Protein AF-A0A2T1ACF2-F1 (afdb_monomer)

Organism: Tritonibacter scottomollicae (NCBI:txid483013)

Solvent-accessible surface area (backbone atoms only — not comparable to full-atom values): 3544 Å² total; per-residue (Å²): 121,99,80,51,58,55,78,49,38,21,59,51,34,20,51,53,42,17,50,53,45,34,53,54,35,50,75,70,69,46,87,47,76,62,41,55,55,51,15,48,49,49,5,50,70,51,11,41,59,51,10,51,51,50,43,51,53,52,54,74,71,38,91,84,63,124

Radius of gyration: 14.93 Å; Cα contacts (8 Å, |Δi|>4): 62; chains: 1; bounding box: 36×17×37 Å

Foldseek 3Di:
DVPCQLVVQLVVQLCVQLVVQLVVCVVVVNPDPVSSVVSSVRSNVPSNVVSVVVSVVCLVPDPVND

Structure (mmCIF, N/CA/C/O backbone):
data_AF-A0A2T1ACF2-F1
#
_entry.id   AF-A0A2T1ACF2-F1
#
loop_
_atom_site.group_PDB
_atom_site.id
_atom_site.type_symbol
_atom_site.label_atom_id
_atom_site.label_alt_id
_atom_site.label_comp_id
_atom_site.label_asym_id
_atom_site.label_entity_id
_atom_site.label_seq_id
_atom_site.pdbx_PDB_ins_code
_atom_site.Cartn_x
_atom_site.Cartn_y
_atom_site.Cartn_z
_atom_site.occupancy
_atom_site.B_iso_or_equiv
_atom_site.auth_seq_id
_atom_site.auth_comp_id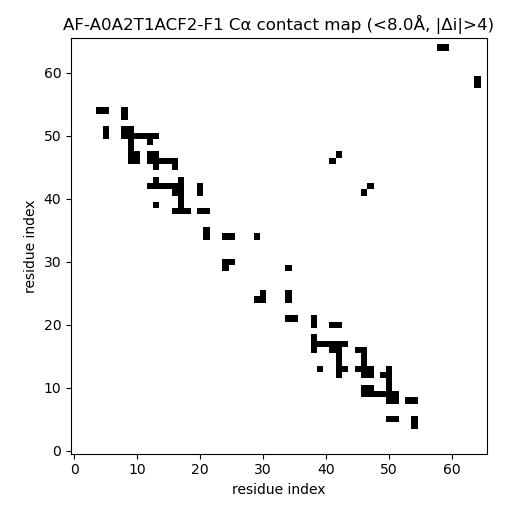
_atom_site.auth_asym_id
_atom_site.auth_atom_id
_atom_site.pdbx_PDB_model_num
ATOM 1 N N . MET A 1 1 ? -7.863 5.746 22.469 1.00 55.66 1 MET A N 1
ATOM 2 C CA . MET A 1 1 ? -8.091 6.802 21.455 1.00 55.66 1 MET A CA 1
ATOM 3 C C . MET A 1 1 ? -9.569 6.797 21.084 1.00 55.66 1 MET A C 1
ATOM 5 O O . MET A 1 1 ? -10.000 5.869 20.413 1.00 55.66 1 MET A O 1
ATOM 9 N N . LYS A 1 2 ? -10.371 7.763 21.552 1.00 53.34 2 LYS A N 1
ATOM 10 C CA . LYS A 1 2 ? -11.785 7.878 21.150 1.00 53.34 2 LYS A CA 1
ATOM 11 C C . LYS A 1 2 ? -11.824 8.305 19.666 1.00 53.34 2 LYS A C 1
ATOM 13 O O . LYS A 1 2 ? -11.726 9.483 19.366 1.00 53.34 2 LYS A O 1
ATOM 18 N N . TYR A 1 3 ? -11.864 7.334 18.749 1.00 61.66 3 TYR A N 1
ATOM 19 C CA . TYR A 1 3 ? -12.127 7.476 17.298 1.00 61.66 3 TYR A CA 1
ATOM 20 C C . TYR A 1 3 ? -10.986 7.866 16.337 1.00 61.66 3 TYR A C 1
ATOM 22 O O . TYR A 1 3 ? -11.243 8.283 15.210 1.00 61.66 3 TYR A O 1
ATOM 30 N N . GLY A 1 4 ? -9.727 7.617 16.708 1.00 67.00 4 GLY A N 1
ATOM 31 C CA . GLY A 1 4 ? -8.569 7.803 15.817 1.00 67.00 4 GLY A CA 1
ATOM 32 C C . GLY A 1 4 ? -8.232 6.621 14.893 1.00 67.00 4 GLY A C 1
ATOM 33 O O . GLY A 1 4 ? -7.296 6.721 14.112 1.00 67.00 4 GLY A O 1
ATOM 34 N N . TRP A 1 5 ? -8.964 5.502 14.952 1.00 75.38 5 TRP A N 1
ATOM 35 C CA . TRP A 1 5 ? -8.601 4.241 14.279 1.00 75.38 5 TRP A CA 1
ATOM 36 C C . TRP A 1 5 ? 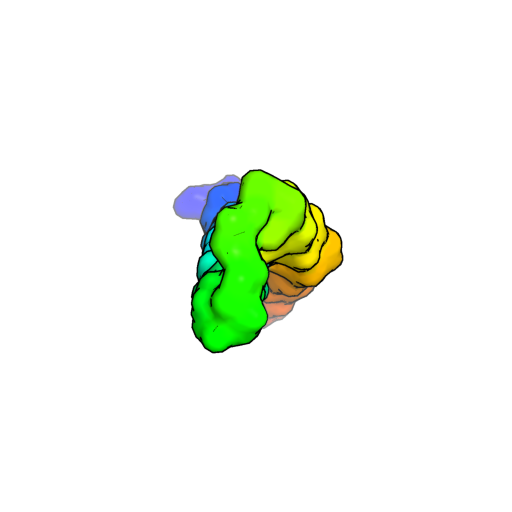-8.371 4.359 12.766 1.00 75.38 5 TRP A C 1
ATOM 38 O O . TRP A 1 5 ? -7.519 3.668 12.216 1.00 75.38 5 TRP A O 1
ATOM 48 N N . ARG A 1 6 ? -9.055 5.297 12.102 1.00 76.00 6 ARG A N 1
ATOM 49 C CA . ARG A 1 6 ? -8.853 5.605 10.675 1.00 76.00 6 ARG A CA 1
ATOM 50 C C . ARG A 1 6 ? -7.419 6.057 10.387 1.00 76.00 6 ARG A C 1
ATOM 52 O O . ARG A 1 6 ? -6.857 5.665 9.374 1.00 76.00 6 ARG A O 1
ATOM 59 N N . PHE A 1 7 ? -6.814 6.821 11.296 1.00 82.19 7 PHE A N 1
ATOM 60 C CA . PHE A 1 7 ? -5.438 7.314 11.180 1.00 82.19 7 PHE A CA 1
ATOM 61 C C . PHE A 1 7 ? -4.382 6.235 11.422 1.00 82.19 7 PHE A C 1
ATOM 63 O O . PHE A 1 7 ? -3.209 6.491 11.192 1.00 82.19 7 PHE A O 1
ATOM 70 N N . VAL A 1 8 ? -4.781 5.041 11.864 1.00 86.81 8 VAL A N 1
ATOM 71 C CA . VAL A 1 8 ? -3.880 3.891 12.003 1.00 86.81 8 VAL A CA 1
ATOM 72 C C . VAL A 1 8 ? -4.131 2.898 10.874 1.00 86.81 8 VAL A C 1
ATOM 74 O O . VAL A 1 8 ? -3.209 2.554 10.142 1.00 86.81 8 VAL A O 1
ATOM 77 N N . PHE A 1 9 ? -5.385 2.483 10.673 1.00 88.94 9 PHE A N 1
ATOM 78 C CA . PHE A 1 9 ? -5.719 1.459 9.683 1.00 88.94 9 PHE A CA 1
ATOM 79 C C . PHE A 1 9 ? -5.466 1.906 8.245 1.00 88.94 9 PHE A C 1
ATOM 81 O O . PHE A 1 9 ? -4.955 1.115 7.460 1.00 88.94 9 PHE A O 1
ATOM 88 N N . ILE A 1 10 ? -5.794 3.152 7.890 1.00 91.00 10 ILE A N 1
ATOM 89 C CA . ILE A 1 10 ? -5.600 3.646 6.520 1.00 91.00 10 ILE A CA 1
ATOM 90 C C . ILE A 1 10 ? -4.115 3.669 6.138 1.00 91.00 10 ILE A C 1
ATOM 92 O O . ILE A 1 10 ? -3.769 2.997 5.167 1.00 91.00 10 ILE A O 1
ATOM 96 N N . PRO A 1 11 ? -3.215 4.367 6.861 1.00 93.69 11 PRO A N 1
ATOM 97 C CA . PRO A 1 11 ? -1.808 4.380 6.475 1.00 93.69 11 PRO A CA 1
ATOM 98 C C . PRO A 1 11 ? -1.172 2.993 6.563 1.00 93.69 11 PRO A C 1
ATOM 100 O O . PRO A 1 11 ? -0.347 2.673 5.714 1.00 93.69 11 PRO A O 1
ATOM 103 N N . LEU A 1 12 ? -1.584 2.145 7.514 1.00 94.56 12 LEU A N 1
ATOM 104 C CA . LEU A 1 12 ? -1.094 0.769 7.593 1.00 94.56 12 LEU A CA 1
ATOM 105 C C . LEU A 1 12 ? -1.442 -0.027 6.327 1.00 94.56 12 LEU A C 1
ATOM 107 O O . LEU A 1 12 ? -0.556 -0.620 5.718 1.00 94.56 12 LEU A O 1
ATOM 111 N N . TRP A 1 13 ? -2.704 0.007 5.889 1.00 96.00 13 TRP A N 1
ATOM 112 C CA . TRP A 1 13 ? -3.127 -0.651 4.650 1.00 96.00 13 TRP A CA 1
ATOM 113 C C . TRP A 1 13 ? -2.392 -0.109 3.427 1.00 96.00 13 TRP A C 1
ATOM 115 O O . TRP A 1 13 ? -1.912 -0.890 2.607 1.00 96.00 13 TRP A O 1
ATOM 125 N N . VAL A 1 14 ? -2.281 1.216 3.311 1.00 96.50 14 VAL A N 1
ATOM 126 C CA . VAL A 1 14 ? -1.573 1.865 2.200 1.00 96.50 14 VAL A CA 1
ATOM 127 C C . VAL A 1 14 ? -0.111 1.421 2.165 1.00 96.50 14 VAL A C 1
ATOM 129 O O . VAL A 1 14 ? 0.368 1.021 1.109 1.00 96.50 14 VAL A O 1
ATOM 132 N N . LEU A 1 15 ? 0.592 1.437 3.301 1.00 96.00 15 LEU A N 1
ATOM 133 C CA . LEU A 1 15 ? 2.002 1.045 3.377 1.00 96.00 15 LEU A CA 1
ATOM 134 C C . LEU A 1 15 ? 2.209 -0.437 3.056 1.00 96.00 15 LEU A C 1
ATOM 136 O O . LEU A 1 15 ? 3.125 -0.763 2.304 1.00 96.00 15 LEU A O 1
ATOM 140 N N . CYS A 1 16 ? 1.354 -1.329 3.564 1.00 97.12 16 CYS A N 1
ATOM 141 C CA . CYS A 1 16 ? 1.446 -2.758 3.263 1.00 97.12 16 CYS A CA 1
ATOM 142 C C . CYS A 1 16 ? 1.223 -3.049 1.773 1.00 97.12 16 CYS A C 1
ATOM 144 O O . CYS A 1 16 ? 1.993 -3.803 1.180 1.00 97.12 16 CYS A O 1
ATOM 146 N N . ILE A 1 17 ? 0.203 -2.443 1.157 1.00 97.44 17 ILE A N 1
ATOM 147 C CA . ILE A 1 17 ? -0.100 -2.664 -0.263 1.00 97.44 17 ILE A CA 1
ATOM 148 C C . ILE A 1 17 ? 0.963 -2.026 -1.161 1.00 97.44 17 ILE A C 1
ATOM 150 O O . ILE A 1 17 ? 1.440 -2.685 -2.082 1.00 97.44 17 ILE A O 1
ATOM 154 N N . SER A 1 18 ? 1.382 -0.789 -0.875 1.00 97.44 18 SER A N 1
ATOM 155 C CA . SER A 1 18 ? 2.485 -0.138 -1.595 1.00 97.44 18 SER A CA 1
ATOM 156 C C . SER A 1 18 ? 3.769 -0.955 -1.494 1.00 97.44 18 SER A C 1
ATOM 158 O O . SER A 1 18 ? 4.441 -1.158 -2.499 1.00 97.44 18 SER A O 1
ATOM 160 N N . GLY A 1 19 ? 4.099 -1.450 -0.296 1.00 96.50 19 GLY A N 1
ATOM 161 C CA . GLY A 1 19 ? 5.275 -2.285 -0.067 1.00 96.50 19 GLY A CA 1
ATOM 162 C C . GLY A 1 19 ? 5.222 -3.579 -0.874 1.00 96.50 19 GLY A C 1
ATOM 163 O O . GLY A 1 19 ? 6.163 -3.880 -1.598 1.00 96.50 19 GLY A O 1
ATOM 164 N N . ALA A 1 20 ? 4.096 -4.296 -0.830 1.00 97.50 20 ALA A N 1
ATOM 165 C CA . ALA A 1 20 ? 3.910 -5.523 -1.601 1.00 97.50 20 ALA A CA 1
ATOM 166 C C . ALA A 1 20 ? 3.994 -5.285 -3.120 1.00 97.50 20 ALA A C 1
ATOM 168 O O . ALA A 1 20 ? 4.673 -6.035 -3.823 1.00 97.50 20 ALA A O 1
ATOM 169 N N . ALA A 1 21 ? 3.349 -4.227 -3.625 1.00 97.12 21 ALA A N 1
ATOM 170 C CA . ALA A 1 21 ? 3.399 -3.861 -5.040 1.00 97.12 21 ALA A CA 1
ATOM 171 C C . ALA A 1 21 ? 4.823 -3.494 -5.477 1.00 97.12 21 ALA A C 1
ATOM 173 O O . ALA A 1 21 ? 5.300 -3.979 -6.501 1.00 97.12 21 ALA A O 1
ATOM 174 N N . LEU A 1 22 ? 5.528 -2.695 -4.671 1.00 97.38 22 LEU A N 1
ATOM 175 C CA . LEU A 1 22 ? 6.906 -2.312 -4.951 1.00 97.38 22 LEU A CA 1
ATOM 176 C C . LEU A 1 22 ? 7.829 -3.533 -4.968 1.00 97.38 22 LEU A C 1
ATOM 178 O O . LEU A 1 22 ? 8.609 -3.687 -5.902 1.00 97.38 22 LEU A O 1
ATOM 182 N N . THR A 1 23 ? 7.716 -4.428 -3.984 1.00 97.50 23 THR A N 1
ATOM 183 C CA . THR A 1 23 ? 8.487 -5.677 -3.963 1.00 97.50 23 THR A CA 1
ATOM 184 C C . THR A 1 23 ? 8.232 -6.505 -5.222 1.00 97.50 23 THR A C 1
ATOM 186 O O . THR A 1 23 ? 9.188 -6.979 -5.829 1.00 97.50 23 THR A O 1
ATOM 189 N N . ALA A 1 24 ? 6.978 -6.627 -5.668 1.00 97.38 24 ALA A N 1
ATOM 190 C CA . ALA A 1 24 ? 6.653 -7.338 -6.903 1.00 97.38 24 ALA A CA 1
ATOM 191 C C . ALA A 1 24 ? 7.294 -6.690 -8.145 1.00 97.38 24 ALA A C 1
ATOM 193 O O . ALA A 1 24 ? 7.838 -7.401 -8.988 1.00 97.38 24 ALA A O 1
ATOM 194 N N . PHE A 1 25 ? 7.287 -5.357 -8.246 1.00 97.19 25 PHE A N 1
ATOM 195 C CA . PHE A 1 25 ? 7.927 -4.646 -9.358 1.00 97.19 25 PHE A CA 1
ATOM 196 C C . PHE A 1 25 ? 9.444 -4.817 -9.377 1.00 97.19 25 PHE A C 1
ATOM 198 O O . PHE A 1 25 ? 10.016 -5.038 -10.441 1.00 97.19 25 PHE A O 1
ATOM 205 N N . LEU A 1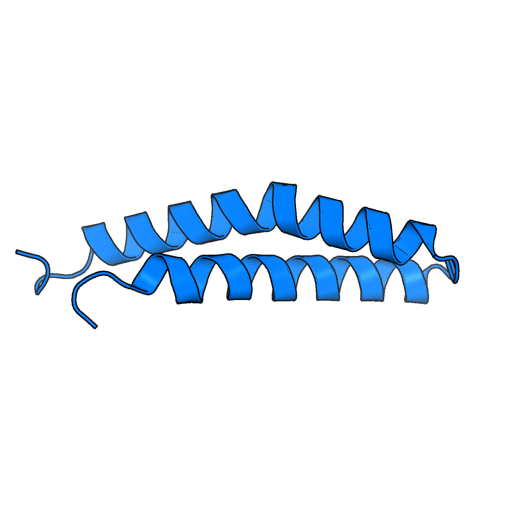 26 ? 10.089 -4.768 -8.211 1.00 95.00 26 LEU A N 1
ATOM 206 C CA . LEU A 1 26 ? 11.535 -4.960 -8.111 1.00 95.00 26 LEU A CA 1
ATOM 207 C C . LEU A 1 26 ? 11.946 -6.403 -8.434 1.00 95.00 26 LEU A C 1
ATOM 209 O O . LEU A 1 26 ? 12.963 -6.606 -9.088 1.00 95.00 26 LEU A O 1
ATOM 213 N N . ILE A 1 27 ? 11.145 -7.399 -8.037 1.00 97.56 27 ILE A N 1
ATOM 214 C CA . ILE A 1 27 ? 11.364 -8.805 -8.425 1.00 97.56 27 ILE A CA 1
ATOM 215 C C . ILE A 1 27 ? 11.217 -8.988 -9.943 1.00 97.56 27 ILE A C 1
ATOM 217 O O . ILE A 1 27 ? 11.916 -9.805 -10.534 1.00 97.56 27 ILE A O 1
ATOM 221 N N . ALA A 1 28 ? 10.339 -8.214 -10.582 1.00 96.38 28 ALA A N 1
ATOM 222 C CA . ALA A 1 28 ? 10.158 -8.201 -12.032 1.00 96.38 28 ALA A CA 1
ATOM 223 C C . ALA A 1 28 ? 11.210 -7.356 -12.786 1.00 96.38 28 ALA A C 1
ATOM 225 O O . ALA A 1 28 ? 10.997 -7.031 -13.952 1.00 96.38 28 ALA A O 1
ATOM 226 N N . ASP A 1 29 ? 12.316 -6.987 -12.129 1.00 94.94 29 ASP A N 1
ATOM 227 C CA . ASP A 1 29 ? 13.423 -6.181 -12.670 1.00 94.94 29 ASP A CA 1
ATOM 228 C C . ASP A 1 29 ? 13.030 -4.755 -13.108 1.00 94.94 29 ASP A C 1
ATOM 230 O O . ASP A 1 29 ? 13.755 -4.062 -13.824 1.00 94.94 29 ASP A O 1
ATOM 234 N N . TRP A 1 30 ? 11.888 -4.244 -12.636 1.00 95.94 30 TRP A N 1
ATOM 235 C CA . TRP A 1 30 ? 11.456 -2.881 -12.939 1.00 95.94 30 TRP A CA 1
ATOM 236 C C . TRP A 1 30 ? 12.076 -1.861 -11.971 1.00 95.94 30 TRP A C 1
ATOM 238 O O . TRP A 1 30 ? 11.408 -1.285 -11.109 1.00 95.94 30 TRP A O 1
ATOM 248 N N . LEU A 1 31 ? 13.379 -1.610 -12.122 1.00 91.50 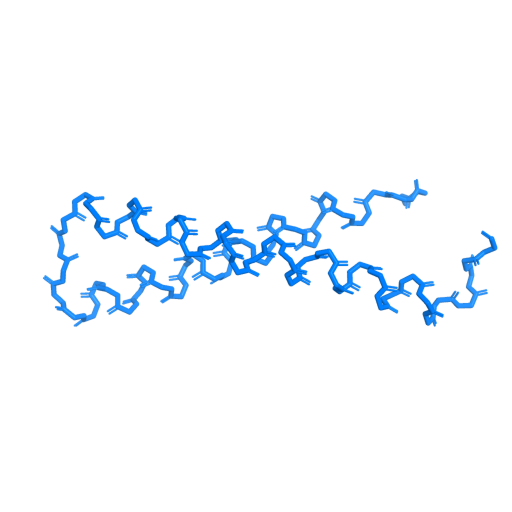31 LEU A N 1
ATOM 249 C CA . LEU A 1 31 ? 14.153 -0.674 -11.292 1.00 91.50 31 LEU A CA 1
ATOM 250 C C . LEU A 1 31 ? 14.093 0.764 -11.832 1.00 91.50 31 LEU A C 1
ATOM 252 O O . LEU A 1 31 ? 15.103 1.361 -12.204 1.00 91.50 31 LEU A O 1
ATOM 256 N N . ALA A 1 32 ? 12.895 1.341 -11.879 1.00 94.50 32 ALA A N 1
ATOM 257 C CA . ALA A 1 32 ? 12.692 2.709 -12.348 1.00 94.50 32 ALA A CA 1
ATOM 258 C C . ALA A 1 32 ? 11.876 3.534 -11.347 1.00 94.50 32 ALA A C 1
ATOM 260 O O . ALA A 1 32 ? 11.089 2.992 -10.571 1.00 94.50 32 ALA A O 1
ATOM 261 N N . TRP A 1 33 ? 12.013 4.863 -11.380 1.00 94.69 33 TRP A N 1
ATOM 262 C CA . TRP A 1 33 ? 11.264 5.750 -10.477 1.00 94.69 33 TRP A CA 1
ATOM 263 C C . TRP A 1 33 ? 9.740 5.597 -10.650 1.00 94.69 33 TRP A C 1
ATOM 265 O O . TRP A 1 33 ? 8.982 5.748 -9.691 1.00 94.69 33 TRP A O 1
ATOM 275 N N . GLN A 1 34 ? 9.295 5.224 -11.855 1.00 96.62 34 GLN A N 1
ATOM 276 C CA . GLN A 1 34 ? 7.897 4.940 -12.167 1.00 96.62 34 GLN A CA 1
ATOM 277 C C . GLN A 1 34 ? 7.350 3.768 -11.344 1.00 96.62 34 GLN A C 1
ATOM 279 O O . GLN A 1 34 ? 6.194 3.827 -10.935 1.00 96.62 34 GLN A O 1
ATOM 284 N N . ALA A 1 35 ? 8.157 2.745 -11.041 1.00 94.62 35 ALA A N 1
ATOM 285 C CA . ALA A 1 35 ? 7.721 1.613 -10.221 1.00 94.62 35 ALA A CA 1
ATOM 286 C C . ALA A 1 35 ? 7.317 2.069 -8.809 1.00 94.62 35 ALA A C 1
ATOM 288 O O . ALA A 1 35 ? 6.289 1.645 -8.283 1.00 94.62 35 ALA A O 1
ATOM 289 N N . PHE A 1 36 ? 8.060 3.015 -8.226 1.00 94.56 36 PHE A N 1
ATOM 290 C CA . PHE A 1 36 ? 7.720 3.617 -6.934 1.00 94.56 36 PHE A CA 1
ATOM 291 C C . PHE A 1 36 ? 6.442 4.456 -7.014 1.00 94.56 36 PHE A C 1
ATOM 293 O O . PHE A 1 36 ? 5.559 4.310 -6.169 1.00 94.56 36 PHE A O 1
ATOM 300 N N . ALA A 1 37 ? 6.311 5.301 -8.042 1.00 96.94 37 ALA A N 1
ATOM 301 C CA . ALA A 1 37 ? 5.119 6.129 -8.231 1.00 96.94 37 ALA A CA 1
ATOM 302 C C . ALA A 1 37 ? 3.851 5.276 -8.418 1.00 96.94 37 ALA A C 1
ATOM 304 O O . ALA A 1 37 ? 2.823 5.539 -7.790 1.00 96.94 37 ALA A O 1
ATOM 305 N N . VAL A 1 38 ? 3.935 4.216 -9.227 1.00 96.81 38 VAL A N 1
ATOM 306 C CA . VAL A 1 38 ? 2.828 3.282 -9.467 1.00 96.81 38 VAL A CA 1
ATOM 307 C C . VAL A 1 38 ? 2.510 2.476 -8.207 1.00 96.81 38 VAL A C 1
ATOM 309 O O . VAL A 1 38 ? 1.336 2.320 -7.882 1.00 96.81 38 VAL A O 1
ATOM 312 N N . ALA A 1 39 ? 3.511 2.021 -7.449 1.00 96.69 39 ALA A N 1
ATOM 313 C CA . ALA A 1 39 ? 3.280 1.298 -6.197 1.00 96.69 39 ALA A CA 1
ATOM 314 C C . ALA A 1 39 ? 2.541 2.164 -5.164 1.00 96.69 39 ALA A C 1
ATOM 316 O O . ALA A 1 39 ? 1.578 1.699 -4.554 1.00 96.69 39 ALA A O 1
ATOM 317 N N . ILE A 1 40 ? 2.927 3.439 -5.024 1.00 95.75 40 ILE A N 1
ATOM 318 C CA . ILE A 1 40 ? 2.223 4.405 -4.167 1.00 95.75 40 ILE A CA 1
ATOM 319 C C . ILE A 1 40 ? 0.785 4.609 -4.652 1.00 95.75 40 ILE A C 1
ATOM 321 O O . ILE A 1 40 ? -0.143 4.593 -3.842 1.00 95.75 40 ILE A O 1
ATOM 325 N N . ALA A 1 41 ? 0.581 4.773 -5.963 1.00 97.56 41 ALA A N 1
ATOM 326 C CA . ALA A 1 41 ? -0.755 4.928 -6.532 1.00 97.56 41 ALA A CA 1
ATOM 327 C C . ALA A 1 41 ? -1.640 3.705 -6.238 1.00 97.56 41 ALA A C 1
ATOM 329 O O . ALA A 1 41 ? -2.770 3.867 -5.780 1.00 97.56 41 ALA A O 1
ATOM 330 N N . ILE A 1 42 ? -1.115 2.487 -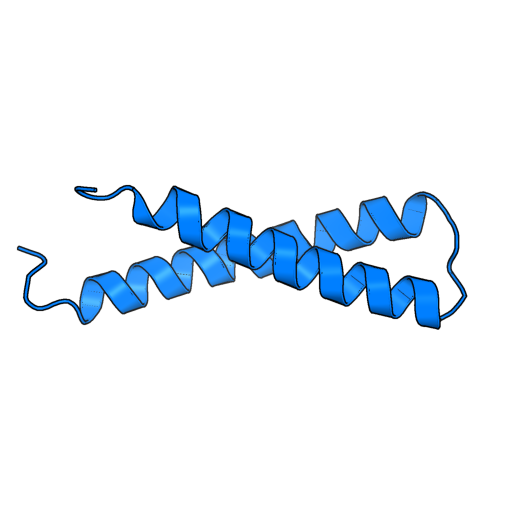6.411 1.00 97.00 42 ILE A N 1
ATOM 331 C CA . ILE A 1 42 ? -1.820 1.238 -6.082 1.00 97.00 42 ILE A CA 1
ATOM 332 C C . ILE A 1 42 ? -2.157 1.187 -4.590 1.00 97.00 42 ILE A C 1
ATOM 334 O O . ILE A 1 42 ? -3.301 0.907 -4.226 1.00 97.00 42 ILE A O 1
ATOM 338 N N . GLY A 1 43 ? -1.195 1.500 -3.719 1.00 96.25 43 GLY A N 1
ATOM 339 C CA . GLY A 1 43 ? -1.421 1.527 -2.279 1.00 96.25 43 GLY A CA 1
ATOM 340 C C . GLY A 1 43 ? -2.472 2.543 -1.855 1.00 96.25 43 GLY A C 1
ATOM 341 O O . GLY A 1 43 ? -3.274 2.238 -0.979 1.00 96.25 43 GLY A O 1
ATOM 342 N N . LEU A 1 44 ? -2.547 3.712 -2.491 1.00 96.31 44 LEU A N 1
ATOM 343 C CA . LEU A 1 44 ? -3.603 4.689 -2.216 1.00 96.31 44 LEU A CA 1
ATOM 344 C C . LEU A 1 44 ? -4.968 4.226 -2.742 1.00 96.31 44 LEU A C 1
ATOM 346 O O . LEU A 1 44 ? -5.951 4.277 -2.003 1.00 96.31 44 LEU A O 1
ATOM 350 N N . ILE A 1 45 ? -5.032 3.733 -3.981 1.00 97.12 45 ILE A N 1
ATOM 351 C CA . ILE A 1 45 ? -6.286 3.303 -4.622 1.00 97.12 45 ILE A CA 1
ATOM 352 C C . ILE A 1 45 ? -6.902 2.105 -3.893 1.00 97.12 45 ILE A C 1
ATOM 354 O O . ILE 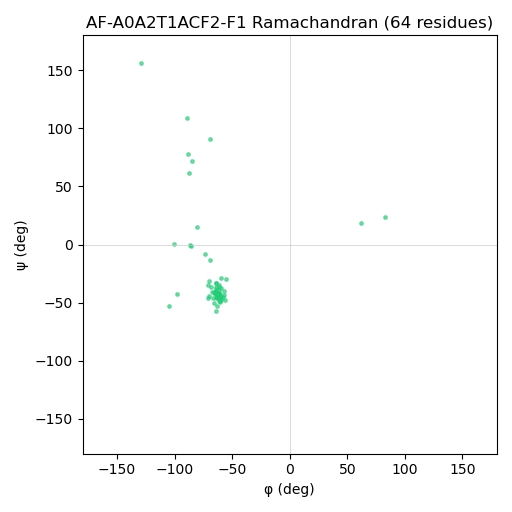A 1 45 ? -8.116 2.060 -3.718 1.00 97.12 45 ILE A O 1
ATOM 358 N N . VAL A 1 46 ? -6.084 1.148 -3.449 1.00 96.31 46 VAL A N 1
ATOM 359 C CA . VAL A 1 46 ? -6.555 -0.095 -2.814 1.00 96.31 46 VAL A CA 1
ATOM 360 C C . VAL A 1 46 ? -6.512 -0.007 -1.287 1.00 96.31 46 VAL A C 1
ATOM 362 O O . VAL A 1 46 ? -7.451 -0.419 -0.604 1.00 96.31 46 VAL A O 1
ATOM 365 N N . GLY A 1 47 ? -5.444 0.554 -0.725 1.00 93.38 47 GLY A N 1
ATOM 366 C CA . GLY A 1 47 ? -5.228 0.609 0.719 1.00 93.38 47 GLY A CA 1
ATOM 367 C C . GLY A 1 47 ? -6.162 1.578 1.441 1.00 93.38 47 GLY A C 1
ATOM 368 O O . GLY A 1 47 ? -6.620 1.267 2.539 1.00 93.38 47 GLY A O 1
ATOM 369 N N . VAL A 1 48 ? -6.529 2.713 0.833 1.00 92.75 48 VAL A N 1
ATOM 370 C CA . VAL A 1 48 ? -7.488 3.651 1.446 1.00 92.75 48 VAL A CA 1
ATOM 371 C C . VAL A 1 48 ? -8.880 3.029 1.629 1.00 92.75 48 VAL A C 1
ATOM 373 O O . VAL A 1 48 ? -9.373 3.041 2.764 1.00 92.75 48 VAL A O 1
ATOM 376 N N . PRO A 1 49 ? -9.533 2.454 0.597 1.00 93.62 49 PRO A N 1
ATOM 377 C CA . PRO A 1 49 ? -10.834 1.819 0.790 1.00 93.62 49 PRO A CA 1
ATOM 378 C C . PRO A 1 49 ? -10.757 0.601 1.720 1.00 93.62 49 PRO A C 1
ATOM 380 O O . PRO A 1 49 ? -11.653 0.428 2.548 1.00 93.62 49 PRO A O 1
ATOM 383 N N . ALA A 1 50 ? -9.680 -0.193 1.673 1.00 92.94 50 ALA A N 1
ATOM 384 C CA . ALA A 1 50 ? -9.483 -1.314 2.597 1.00 92.94 50 ALA A CA 1
ATOM 385 C C . ALA A 1 50 ? -9.333 -0.853 4.064 1.00 92.94 50 ALA A C 1
ATOM 387 O O . ALA A 1 50 ? -9.958 -1.414 4.971 1.00 92.94 50 ALA A O 1
ATOM 388 N N . GLY A 1 51 ? -8.574 0.219 4.307 1.00 90.81 51 GLY A N 1
ATOM 389 C CA . GLY A 1 51 ? -8.413 0.840 5.624 1.00 90.81 51 GLY A CA 1
ATOM 390 C C . GLY A 1 51 ? -9.706 1.440 6.178 1.00 90.81 51 GLY A C 1
ATOM 391 O O . GLY A 1 51 ? -10.013 1.305 7.367 1.00 90.81 51 GLY A O 1
ATOM 392 N N . LEU A 1 52 ? -10.517 2.056 5.315 1.00 91.31 52 LEU A N 1
ATOM 393 C CA . LEU A 1 52 ? -11.847 2.536 5.690 1.00 91.31 52 LEU A CA 1
ATOM 394 C C . LEU A 1 52 ? -12.777 1.371 6.033 1.00 91.31 52 LEU A C 1
ATOM 396 O O . LEU A 1 52 ? -13.370 1.370 7.113 1.00 91.31 52 LEU A O 1
ATOM 400 N N . TRP A 1 53 ? -12.865 0.360 5.165 1.00 91.06 53 TRP A N 1
ATOM 401 C CA . TRP A 1 53 ? -13.707 -0.818 5.377 1.00 91.06 53 TRP A CA 1
ATOM 402 C C . TRP A 1 53 ? -13.376 -1.524 6.693 1.00 91.06 53 TRP A C 1
ATOM 404 O O . TRP A 1 53 ? -14.271 -1.852 7.473 1.00 91.06 53 TRP A O 1
ATOM 414 N N . THR A 1 54 ? -12.090 -1.756 6.958 1.00 89.88 54 THR A N 1
ATOM 415 C CA . THR A 1 54 ? -11.637 -2.392 8.204 1.00 89.88 54 THR A CA 1
ATOM 416 C C . THR A 1 54 ? -12.004 -1.563 9.425 1.00 89.88 54 THR A C 1
ATOM 418 O O . THR A 1 54 ? -12.535 -2.116 10.387 1.00 89.88 54 THR A O 1
ATOM 421 N N . THR A 1 55 ? -11.854 -0.238 9.355 1.00 87.56 55 THR A N 1
ATOM 422 C CA . THR A 1 55 ? -12.305 0.645 10.437 1.00 87.56 55 THR A CA 1
ATOM 423 C C . THR A 1 55 ? -13.818 0.538 10.670 1.00 87.56 55 THR A C 1
ATOM 425 O O . THR A 1 55 ? -14.254 0.450 11.817 1.00 87.56 55 THR A O 1
ATOM 428 N N . PHE A 1 56 ? -14.629 0.493 9.606 1.00 85.75 56 PHE A N 1
ATOM 429 C CA . PHE A 1 56 ? -16.081 0.306 9.720 1.00 85.75 56 PHE A CA 1
ATOM 430 C C . PHE A 1 56 ? -16.456 -1.059 10.304 1.00 85.75 56 PHE A C 1
ATOM 432 O O . PHE A 1 56 ? -17.348 -1.137 11.149 1.00 85.75 56 PHE A O 1
ATOM 439 N N . LYS A 1 57 ? -15.777 -2.132 9.888 1.00 84.75 57 LYS A N 1
ATOM 440 C CA . LYS A 1 57 ? -16.017 -3.482 10.416 1.00 84.75 57 LYS A CA 1
ATOM 441 C C . LYS A 1 57 ? -15.690 -3.582 11.901 1.00 84.75 57 LYS A C 1
ATOM 443 O O . LYS A 1 57 ? -16.498 -4.120 12.650 1.00 84.75 57 LYS A O 1
ATOM 448 N N . VAL A 1 58 ? -14.539 -3.056 12.319 1.00 83.81 58 VAL A N 1
ATOM 449 C CA . VAL A 1 58 ? -14.153 -3.030 13.737 1.00 83.81 58 VAL A CA 1
ATOM 450 C C . VAL A 1 58 ? -15.175 -2.223 14.532 1.00 83.81 58 VAL A C 1
ATOM 452 O O . VAL A 1 58 ? -15.680 -2.714 15.533 1.00 83.81 58 VAL A O 1
ATOM 455 N N . ARG A 1 59 ? -15.584 -1.054 14.020 1.00 79.06 59 ARG A N 1
ATOM 456 C CA . ARG A 1 59 ? -16.619 -0.218 14.642 1.00 79.06 59 ARG A CA 1
ATOM 457 C C . ARG A 1 59 ? -17.955 -0.924 14.837 1.00 79.06 59 ARG A C 1
ATOM 459 O O . ARG A 1 59 ? -18.600 -0.730 15.856 1.00 79.06 59 ARG A O 1
ATOM 466 N N . ARG A 1 60 ? -18.381 -1.724 13.862 1.00 81.00 60 ARG A N 1
ATOM 467 C CA . ARG A 1 60 ? -19.654 -2.452 13.924 1.00 81.00 60 ARG A CA 1
ATOM 468 C C . ARG A 1 60 ? -19.648 -3.582 14.957 1.00 81.00 60 ARG A C 1
ATOM 470 O O . ARG A 1 60 ? -20.7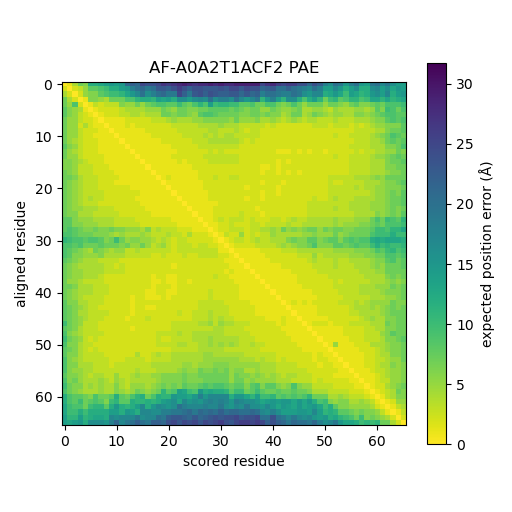01 -3.900 15.494 1.00 81.00 60 ARG A O 1
ATOM 477 N N . ASN A 1 61 ? -18.496 -4.206 15.181 1.0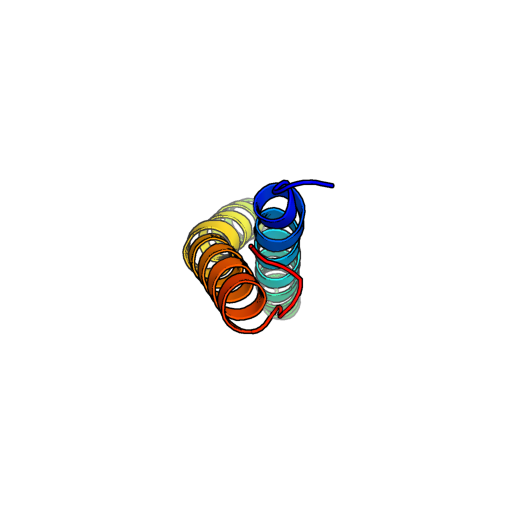0 80.06 61 ASN A N 1
ATOM 478 C CA . ASN A 1 61 ? -18.371 -5.406 16.009 1.00 80.06 61 ASN A CA 1
ATOM 479 C C . ASN A 1 61 ? -17.851 -5.117 17.423 1.00 80.06 61 ASN A C 1
ATOM 481 O O . ASN A 1 61 ? -17.666 -6.056 18.190 1.00 80.06 61 ASN A O 1
ATOM 485 N N . ASP A 1 62 ? -17.576 -3.856 17.754 1.00 73.00 62 ASP A N 1
ATOM 486 C CA . ASP A 1 62 ? -17.058 -3.465 19.059 1.00 73.00 62 ASP A CA 1
ATOM 487 C C . ASP A 1 62 ? -18.224 -3.179 20.030 1.00 73.00 62 ASP A C 1
ATOM 489 O O . ASP A 1 62 ? -18.917 -2.171 19.871 1.00 73.00 62 ASP A O 1
ATOM 493 N N . PRO A 1 63 ? -18.468 -4.043 21.037 1.00 69.12 63 PRO A N 1
ATOM 494 C CA . PRO A 1 63 ? -19.552 -3.856 22.001 1.00 69.12 63 PRO A CA 1
ATOM 495 C C . PRO A 1 63 ? -19.317 -2.673 22.953 1.00 69.12 63 PRO A C 1
ATOM 497 O O . PRO A 1 63 ? -20.254 -2.247 23.624 1.00 69.12 63 PRO A O 1
ATOM 500 N N . ALA A 1 64 ? -18.097 -2.124 23.019 1.00 74.31 64 ALA A N 1
ATOM 501 C CA . ALA A 1 64 ? -17.794 -0.911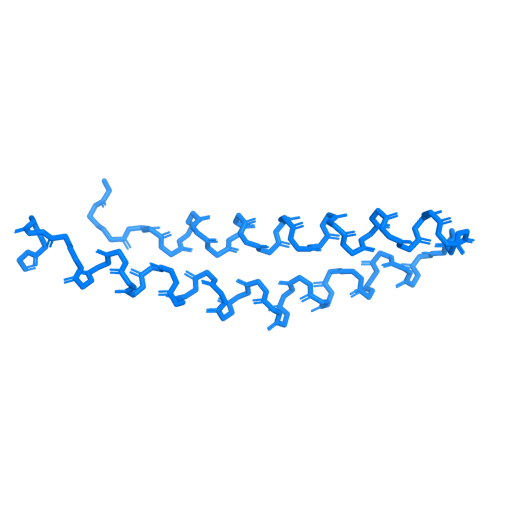 23.778 1.00 74.31 64 ALA A CA 1
ATOM 502 C C . ALA A 1 64 ? -18.046 0.376 22.967 1.00 74.31 64 ALA A C 1
ATOM 504 O O . ALA A 1 64 ? -17.837 1.485 23.472 1.00 74.31 64 ALA A O 1
ATOM 505 N N . TRP A 1 65 ? -18.490 0.247 21.714 1.00 62.78 65 TRP A N 1
ATOM 506 C CA . TRP A 1 65 ? -18.765 1.367 20.825 1.00 62.78 65 TRP A CA 1
ATOM 507 C C . TRP A 1 65 ? -20.212 1.856 20.999 1.00 62.78 65 TRP A C 1
ATOM 509 O O . TRP A 1 65 ? -21.084 1.550 20.189 1.00 62.78 65 TRP A O 1
ATOM 519 N N . SER A 1 66 ? -20.456 2.609 22.080 1.00 58.53 66 SER A N 1
ATOM 520 C CA . SER A 1 66 ? -21.702 3.371 22.291 1.00 58.53 66 SER A CA 1
ATOM 521 C C . SER A 1 66 ? -21.851 4.544 21.324 1.00 58.53 66 SER A C 1
ATOM 523 O O . SER A 1 66 ? -20.827 5.115 20.873 1.00 58.53 66 SER A O 1
#

Mean predicted aligned error: 5.1 Å

Secondary structure (DSSP, 8-state):
--S-THHHHHHHHHHHHHHHHHHHHHHTT--SHHHHHHHHHHHHHHHHHHHHHHHHHHHHH-TT--

pLDDT: mean 88.72, std 11.55, range [53.34, 97.56]

Sequence (66 aa):
MKYGWRFVFIPLWVLCISGAALTAFLIADWLAWQAFAVAIAIGLIVGVPAGLWTTFKVRRNDPAWS